Protein AF-A0A401TE91-F1 (afdb_monomer_lite)

Structure (mmCIF, N/CA/C/O backbone):
data_AF-A0A401TE91-F1
#
_entry.id   AF-A0A401TE91-F1
#
loop_
_atom_site.group_PDB
_atom_site.id
_atom_site.type_symbol
_atom_site.label_atom_id
_atom_site.label_alt_id
_atom_site.label_comp_id
_atom_site.label_asym_id
_atom_site.label_entity_id
_atom_site.label_seq_id
_atom_site.pdbx_PDB_ins_code
_atom_site.Cartn_x
_atom_site.Cartn_y
_atom_site.Cartn_z
_atom_site.occupancy
_atom_site.B_iso_or_equiv
_atom_site.auth_seq_id
_atom_site.auth_comp_id
_atom_site.auth_asym_id
_atom_site.auth_atom_id
_atom_site.pdbx_PDB_model_num
ATOM 1 N N . MET A 1 1 ? 19.052 3.803 5.751 1.00 48.75 1 MET A N 1
ATOM 2 C CA . MET A 1 1 ? 18.079 4.343 6.723 1.00 48.75 1 MET A CA 1
ATOM 3 C C . MET A 1 1 ? 17.346 3.150 7.300 1.00 48.75 1 MET A C 1
ATOM 5 O O . MET A 1 1 ? 16.790 2.404 6.505 1.00 48.75 1 MET A O 1
ATOM 9 N N . ASP A 1 2 ? 17.366 2.941 8.616 1.00 56.84 2 ASP A N 1
ATOM 10 C CA . ASP A 1 2 ? 16.493 1.944 9.246 1.00 56.84 2 ASP A CA 1
ATOM 11 C C . ASP A 1 2 ? 15.063 2.490 9.237 1.00 56.84 2 ASP A C 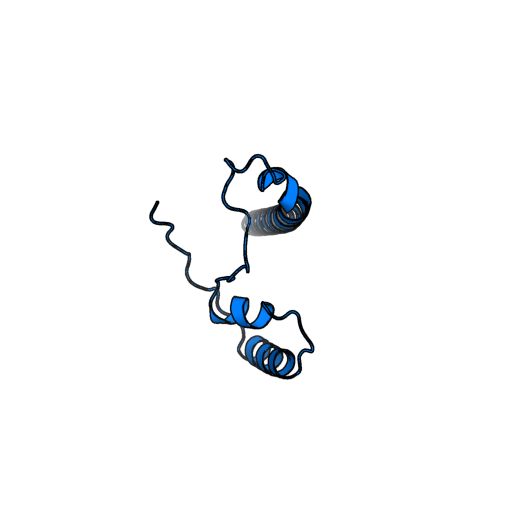1
ATOM 13 O O . ASP A 1 2 ? 14.699 3.367 10.020 1.00 56.84 2 ASP A O 1
ATOM 17 N N . ILE A 1 3 ? 14.270 2.036 8.269 1.00 64.06 3 ILE A N 1
ATOM 18 C CA . ILE A 1 3 ? 12.857 2.390 8.160 1.00 64.06 3 ILE A CA 1
ATOM 19 C C . ILE A 1 3 ? 12.115 1.472 9.130 1.00 64.06 3 ILE A C 1
ATOM 21 O O . ILE A 1 3 ? 11.881 0.307 8.826 1.00 64.06 3 ILE A O 1
ATOM 25 N N . THR A 1 4 ? 11.776 1.975 10.318 1.00 72.88 4 THR A N 1
ATOM 26 C CA . THR A 1 4 ? 10.921 1.231 11.251 1.00 72.88 4 THR A CA 1
ATOM 27 C C . THR A 1 4 ? 9.508 1.146 10.672 1.00 72.88 4 THR A C 1
ATOM 29 O O . THR A 1 4 ? 8.808 2.154 10.538 1.00 72.88 4 THR A O 1
ATOM 32 N N . THR A 1 5 ? 9.100 -0.046 10.239 1.00 67.56 5 THR A N 1
ATOM 33 C CA . THR A 1 5 ? 7.740 -0.293 9.757 1.00 67.56 5 THR A CA 1
ATOM 34 C C . THR A 1 5 ? 6.781 -0.292 10.951 1.00 67.56 5 THR A C 1
ATOM 36 O O . THR A 1 5 ? 7.021 -1.007 11.927 1.00 67.56 5 THR A O 1
ATOM 39 N N . PRO A 1 6 ? 5.692 0.499 10.919 1.00 79.62 6 PRO A N 1
ATOM 40 C CA . PRO A 1 6 ? 4.706 0.481 11.991 1.00 79.62 6 PRO A CA 1
ATOM 41 C C . PRO A 1 6 ? 4.033 -0.899 12.086 1.00 79.62 6 PRO A C 1
ATOM 43 O O . PRO A 1 6 ? 3.936 -1.606 11.079 1.00 79.62 6 PRO A O 1
ATOM 46 N N . PRO A 1 7 ? 3.539 -1.291 13.275 1.00 83.44 7 PRO A N 1
ATOM 47 C CA . PRO A 1 7 ? 2.864 -2.570 13.448 1.00 83.44 7 PRO A CA 1
ATOM 48 C C . PRO A 1 7 ? 1.617 -2.656 12.563 1.00 83.44 7 PRO A C 1
ATOM 50 O O . PRO A 1 7 ? 0.885 -1.674 12.399 1.00 83.44 7 PRO A O 1
ATOM 53 N N . LEU A 1 8 ? 1.366 -3.849 12.015 1.00 84.56 8 LEU A N 1
ATOM 54 C CA . LEU A 1 8 ? 0.196 -4.113 11.182 1.00 84.56 8 LEU A CA 1
ATOM 55 C C . LEU A 1 8 ? -1.094 -3.802 11.967 1.00 84.56 8 LEU A C 1
ATOM 57 O O . LEU A 1 8 ? -1.271 -4.321 13.074 1.00 84.56 8 LEU A O 1
ATOM 61 N N . PRO A 1 9 ? -2.015 -2.987 11.420 1.00 87.56 9 PRO A N 1
ATOM 62 C CA . PRO A 1 9 ? -3.294 -2.724 12.064 1.00 87.56 9 PRO A CA 1
ATOM 63 C C . PRO A 1 9 ? -4.116 -4.001 12.256 1.00 87.56 9 PRO A C 1
ATOM 65 O O . PRO A 1 9 ? -4.083 -4.909 11.426 1.00 87.56 9 PRO A O 1
ATOM 68 N N . ALA A 1 10 ? -4.913 -4.053 13.323 1.00 90.38 10 ALA A N 1
ATOM 69 C CA . ALA A 1 10 ? -5.816 -5.174 13.551 1.00 90.38 10 ALA A CA 1
ATOM 70 C C . ALA A 1 10 ? -6.863 -5.272 12.426 1.00 90.38 10 ALA A C 1
ATOM 72 O O . ALA A 1 10 ? -7.598 -4.319 12.158 1.00 90.38 10 ALA A O 1
ATOM 73 N N . VAL A 1 11 ? -6.954 -6.445 11.797 1.00 92.44 11 VAL A N 1
ATOM 74 C CA . VAL A 1 11 ? -7.950 -6.759 10.767 1.00 92.44 11 VAL A CA 1
ATOM 75 C C . VAL A 1 11 ? -8.986 -7.712 11.355 1.00 92.44 11 VAL A C 1
ATOM 77 O O . VAL A 1 11 ? -8.642 -8.688 12.019 1.00 92.44 11 VAL A O 1
ATOM 80 N N . ALA A 1 12 ? -10.270 -7.445 11.109 1.00 95.50 12 ALA A N 1
ATOM 81 C CA . ALA A 1 12 ? -11.342 -8.314 11.583 1.00 95.50 12 ALA A CA 1
ATOM 82 C C . ALA A 1 12 ? -11.212 -9.737 10.988 1.00 95.50 12 ALA A C 1
ATOM 84 O O . ALA A 1 12 ? -10.993 -9.863 9.778 1.00 95.50 12 ALA A O 1
ATOM 85 N N . PRO A 1 13 ? -11.418 -10.814 11.774 1.00 95.62 13 PRO A N 1
ATOM 86 C CA . PRO A 1 13 ? -11.255 -12.193 11.295 1.00 95.62 13 PRO A CA 1
ATOM 87 C C . PRO A 1 13 ? -12.093 -12.526 10.055 1.00 95.62 13 PRO A C 1
ATOM 89 O O . PRO A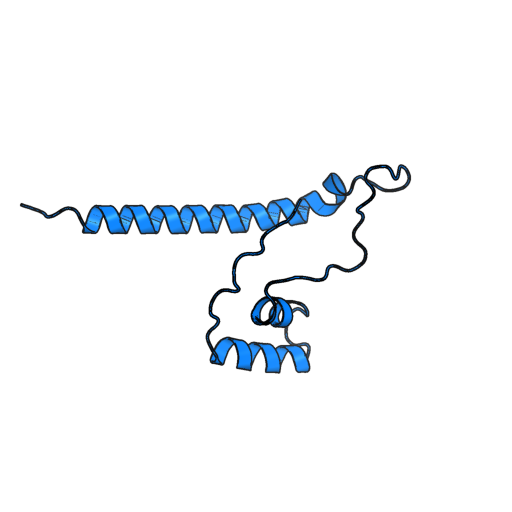 1 13 ? -11.633 -13.225 9.155 1.00 95.62 13 PRO A O 1
ATOM 92 N N . GLU A 1 14 ? -13.305 -11.977 9.971 1.00 97.19 14 GLU A N 1
ATOM 93 C CA . GLU A 1 14 ? -14.197 -12.185 8.828 1.00 97.19 14 GLU A CA 1
ATOM 94 C C . GLU A 1 14 ? -13.640 -11.577 7.532 1.00 97.19 14 GLU A C 1
ATOM 96 O O . GLU A 1 14 ? -13.756 -12.173 6.462 1.00 97.19 14 GLU A O 1
ATOM 101 N N . VAL A 1 15 ? -12.958 -10.431 7.625 1.00 96.12 15 VAL A N 1
ATOM 102 C CA . VAL A 1 15 ? -12.293 -9.802 6.475 1.00 96.12 15 VAL A CA 1
ATOM 103 C C . VAL A 1 15 ? -11.157 -10.692 5.976 1.00 96.12 15 VAL A C 1
ATOM 105 O O . VAL A 1 15 ? -11.052 -10.918 4.772 1.00 96.12 15 VAL A O 1
ATOM 108 N N . LEU A 1 16 ? -10.355 -11.259 6.885 1.00 95.88 16 LEU A N 1
ATOM 109 C CA . LEU A 1 16 ? -9.286 -12.198 6.529 1.00 95.88 16 LEU A CA 1
ATOM 110 C C . LEU A 1 16 ? -9.837 -13.477 5.891 1.00 95.88 16 LEU A C 1
ATOM 112 O O . LEU A 1 16 ? -9.302 -13.936 4.883 1.00 95.88 16 LEU A O 1
ATOM 116 N N . ARG A 1 17 ? -10.938 -14.020 6.426 1.00 97.38 17 ARG A N 1
ATOM 117 C CA . ARG A 1 17 ? -11.604 -15.215 5.890 1.00 97.38 17 ARG A CA 1
ATOM 118 C C . ARG A 1 17 ? -12.115 -14.992 4.466 1.00 97.38 17 ARG A C 1
ATOM 120 O O . ARG A 1 17 ? -11.903 -15.829 3.588 1.00 97.38 17 ARG A O 1
ATOM 127 N N . VAL A 1 18 ? -12.776 -13.858 4.220 1.00 97.69 18 VAL A N 1
ATOM 128 C CA . VAL A 1 18 ? -13.260 -13.489 2.881 1.00 97.69 18 VAL A CA 1
ATOM 129 C C . VAL A 1 18 ? -12.087 -13.227 1.935 1.00 97.69 18 VAL A C 1
ATOM 131 O O . VAL A 1 18 ? -12.115 -13.691 0.794 1.00 97.69 18 VAL A O 1
ATOM 134 N N . ALA A 1 19 ? -11.047 -12.528 2.394 1.00 97.00 19 ALA A N 1
ATOM 135 C CA . ALA A 1 19 ? -9.864 -12.234 1.594 1.00 97.00 19 ALA A CA 1
ATOM 136 C C . ALA A 1 19 ? -9.115 -13.511 1.169 1.00 97.00 19 ALA A C 1
ATOM 138 O O . ALA A 1 19 ? -8.817 -13.647 -0.017 1.00 97.00 19 ALA A O 1
ATOM 139 N N . ASP A 1 20 ? -8.891 -14.468 2.079 1.00 96.75 20 ASP A N 1
ATOM 140 C CA . ASP A 1 20 ? -8.274 -15.772 1.772 1.00 96.75 20 ASP A CA 1
ATOM 141 C C . ASP A 1 20 ? -9.102 -16.544 0.734 1.00 96.75 20 ASP A C 1
ATOM 143 O O . ASP A 1 20 ? -8.581 -16.984 -0.294 1.00 96.75 20 ASP A O 1
ATOM 147 N N . HIS A 1 21 ? -10.424 -16.623 0.935 1.00 98.06 21 HIS A N 1
ATOM 148 C CA . HIS A 1 21 ? -11.316 -17.305 -0.003 1.00 98.06 21 HIS A CA 1
ATOM 149 C C . HIS A 1 21 ? -11.248 -16.709 -1.416 1.00 98.06 21 HIS A C 1
ATOM 151 O O . HIS A 1 21 ? -11.176 -17.442 -2.406 1.00 98.06 21 HIS A O 1
ATOM 157 N N . ARG A 1 22 ? -11.283 -15.376 -1.526 1.00 97.94 22 ARG A N 1
ATOM 158 C CA . ARG A 1 22 ? -11.230 -14.692 -2.824 1.00 97.94 22 ARG A CA 1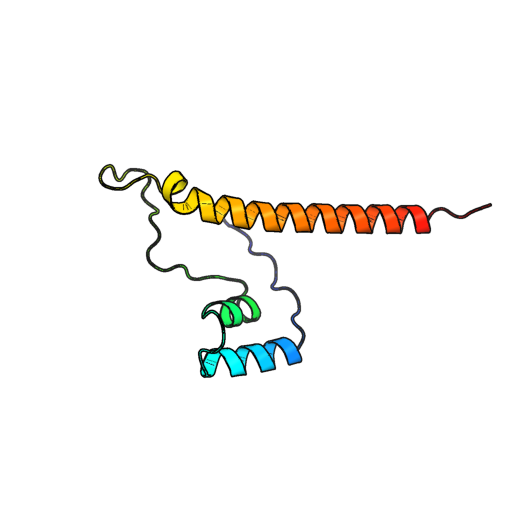
ATOM 159 C C . ARG A 1 22 ? -9.849 -14.777 -3.460 1.00 97.94 22 ARG A C 1
ATOM 161 O O . ARG A 1 22 ? -9.782 -14.922 -4.677 1.00 97.94 22 ARG A O 1
ATOM 168 N N . HIS A 1 23 ? -8.779 -14.725 -2.668 1.00 96.81 23 HIS A N 1
ATOM 169 C CA . HIS A 1 23 ? -7.405 -14.853 -3.149 1.00 96.81 23 HIS A CA 1
ATOM 170 C C . HIS A 1 23 ? -7.170 -16.219 -3.801 1.00 96.81 23 HIS A C 1
ATOM 172 O O . HIS A 1 23 ? -6.766 -16.276 -4.960 1.00 96.81 23 HIS A O 1
ATOM 178 N N . ARG A 1 24 ? -7.550 -17.315 -3.126 1.00 96.62 24 ARG A N 1
ATOM 179 C CA . ARG A 1 24 ? -7.422 -18.684 -3.670 1.00 96.62 24 ARG A CA 1
ATOM 180 C C . ARG A 1 24 ? -8.208 -18.909 -4.961 1.00 96.62 24 ARG A C 1
ATOM 182 O O . ARG A 1 24 ? -7.836 -19.760 -5.760 1.00 96.62 24 ARG A O 1
ATOM 189 N N . LYS A 1 25 ? -9.299 -18.165 -5.161 1.00 97.19 25 LYS A N 1
ATOM 190 C CA . LYS A 1 25 ? -10.141 -18.239 -6.364 1.00 97.19 25 LYS A CA 1
ATOM 191 C C . LYS A 1 25 ? -9.795 -17.203 -7.439 1.00 97.19 25 LYS A C 1
ATOM 193 O O . LYS A 1 25 ? -10.473 -17.167 -8.459 1.00 97.19 25 LYS A O 1
ATOM 198 N N . GLY A 1 26 ? -8.813 -16.328 -7.211 1.00 96.06 26 GLY A N 1
ATOM 199 C CA . GLY A 1 26 ? -8.492 -15.238 -8.140 1.00 96.06 26 GLY A CA 1
ATOM 200 C C . GLY A 1 26 ? -9.613 -14.197 -8.308 1.00 96.06 26 GLY A C 1
ATOM 201 O O . GLY A 1 26 ? -9.679 -13.521 -9.327 1.00 96.06 26 GLY A O 1
ATOM 202 N N . LEU A 1 27 ? -10.508 -14.050 -7.323 1.00 96.75 27 LEU A N 1
ATOM 203 C CA . LEU A 1 27 ? -11.676 -13.146 -7.361 1.00 96.75 27 LEU A CA 1
ATOM 204 C C . LEU A 1 27 ? -11.398 -11.765 -6.744 1.00 96.75 27 LEU A C 1
ATOM 206 O O . LEU A 1 27 ? -12.318 -11.068 -6.289 1.00 96.75 27 LEU A O 1
ATOM 210 N N . MET A 1 28 ? -10.122 -11.418 -6.616 1.00 95.19 28 MET A N 1
ATOM 211 C CA . MET A 1 28 ? -9.631 -10.228 -5.937 1.00 95.19 28 MET A CA 1
ATOM 212 C C . MET A 1 28 ? -8.234 -9.889 -6.450 1.00 95.19 28 MET A C 1
ATOM 214 O O . MET A 1 28 ? -7.510 -10.766 -6.919 1.00 95.19 28 MET A O 1
ATOM 218 N N . TYR A 1 29 ? -7.849 -8.618 -6.330 1.00 90.88 29 TYR A N 1
ATOM 219 C CA . TYR A 1 29 ? -6.503 -8.184 -6.671 1.00 90.88 29 TYR A CA 1
ATOM 220 C C . TYR A 1 29 ? -5.449 -8.983 -5.870 1.00 90.88 29 TYR A C 1
ATOM 222 O O . TYR A 1 29 ? -5.624 -9.137 -4.653 1.00 90.88 29 TYR A O 1
ATOM 230 N N . PRO A 1 30 ? -4.370 -9.483 -6.510 1.00 86.62 30 PRO A N 1
ATOM 231 C CA . PRO A 1 30 ? -3.467 -10.475 -5.914 1.00 86.62 30 PRO A CA 1
ATOM 232 C C . PRO A 1 30 ? -2.873 -10.042 -4.575 1.00 86.62 30 PRO A C 1
ATOM 234 O O . PRO A 1 30 ? -2.719 -10.852 -3.665 1.00 86.62 30 PRO A O 1
ATOM 237 N N . TYR A 1 31 ? -2.602 -8.745 -4.440 1.00 90.44 31 TYR A N 1
ATOM 238 C CA . TYR A 1 31 ? -1.893 -8.193 -3.298 1.00 90.44 31 TYR A CA 1
ATOM 239 C C . TYR A 1 31 ? -2.777 -7.831 -2.101 1.00 90.44 31 TYR A C 1
ATOM 241 O O . TYR A 1 31 ? -2.244 -7.520 -1.042 1.00 90.44 31 TYR A O 1
ATOM 249 N N . ILE A 1 32 ? -4.111 -7.886 -2.214 1.00 92.19 32 ILE A N 1
ATOM 250 C CA . ILE A 1 32 ? -4.981 -7.501 -1.089 1.00 92.19 32 ILE A CA 1
ATOM 251 C C . ILE A 1 32 ? -4.788 -8.446 0.099 1.00 92.19 32 ILE A C 1
ATOM 253 O O . ILE A 1 32 ? -4.631 -7.981 1.223 1.00 92.19 32 ILE A O 1
ATOM 257 N N . TYR A 1 33 ? -4.756 -9.760 -0.136 1.00 93.62 33 TYR A N 1
ATOM 258 C CA . TYR A 1 33 ? -4.556 -10.720 0.951 1.00 93.62 33 TYR A CA 1
ATOM 259 C C . TYR A 1 33 ? -3.188 -10.531 1.619 1.00 93.62 33 TYR A C 1
ATOM 261 O O . TYR A 1 33 ? -3.118 -10.439 2.839 1.00 93.62 33 TYR A O 1
ATOM 269 N N . GLN A 1 34 ? -2.132 -10.345 0.819 1.00 91.62 34 GLN A N 1
ATOM 270 C CA . GLN A 1 34 ? -0.784 -10.072 1.316 1.00 91.62 34 GLN A CA 1
ATOM 271 C C . GLN A 1 34 ? -0.725 -8.809 2.185 1.00 91.62 34 GLN A C 1
ATOM 273 O O . GLN A 1 34 ? -0.147 -8.845 3.267 1.00 91.62 34 GLN A O 1
ATOM 278 N N . VAL A 1 35 ? -1.336 -7.704 1.745 1.00 91.38 35 VAL A N 1
ATOM 279 C CA . VAL A 1 35 ? -1.367 -6.456 2.524 1.00 91.38 35 VAL A CA 1
ATOM 280 C C . VAL A 1 35 ? -2.076 -6.666 3.863 1.00 91.38 35 VAL A C 1
ATOM 282 O O . VAL A 1 35 ? -1.589 -6.191 4.884 1.00 91.38 35 VAL A O 1
ATOM 285 N N . LEU A 1 36 ? -3.184 -7.413 3.880 1.00 92.56 36 LEU A N 1
ATOM 286 C CA . LEU A 1 36 ? -3.949 -7.681 5.101 1.00 92.56 36 LEU A CA 1
ATOM 287 C C . LEU A 1 36 ? -3.224 -8.596 6.096 1.00 92.56 36 LEU A C 1
ATOM 289 O O . LEU A 1 36 ? -3.523 -8.523 7.284 1.00 92.56 36 LEU A O 1
ATOM 293 N N . THR A 1 37 ? -2.315 -9.461 5.638 1.00 92.00 37 THR A N 1
ATOM 294 C CA . THR A 1 37 ? -1.605 -10.417 6.505 1.00 92.00 37 THR A CA 1
ATOM 295 C C . THR A 1 37 ? -0.184 -9.991 6.861 1.00 92.00 37 THR A C 1
ATOM 297 O O . THR A 1 37 ? 0.284 -10.334 7.940 1.00 92.00 37 THR A O 1
ATOM 300 N N . MET A 1 38 ? 0.507 -9.281 5.965 1.00 89.56 38 MET A N 1
ATOM 301 C CA . MET A 1 38 ? 1.934 -8.955 6.104 1.00 89.56 38 MET A CA 1
ATOM 302 C C . MET A 1 38 ? 2.195 -7.458 6.280 1.00 89.56 38 MET A C 1
ATOM 304 O O . MET A 1 38 ? 3.237 -7.082 6.801 1.00 89.56 38 MET A O 1
ATOM 308 N N . GLY A 1 39 ? 1.284 -6.587 5.837 1.00 85.00 39 GLY A N 1
ATOM 309 C CA . GLY A 1 39 ? 1.492 -5.132 5.883 1.00 85.00 39 GLY A CA 1
ATOM 310 C C . GLY A 1 39 ? 2.537 -4.604 4.903 1.00 85.00 39 GLY A C 1
ATOM 311 O O . GLY A 1 39 ? 2.812 -3.408 4.894 1.00 85.00 39 GLY A O 1
ATOM 312 N N . GLU A 1 40 ? 3.087 -5.470 4.054 1.00 81.81 40 GLU A N 1
ATOM 313 C CA . GLU A 1 40 ? 4.107 -5.138 3.065 1.00 81.81 40 GLU A CA 1
ATOM 314 C C . GLU A 1 40 ? 3.716 -5.626 1.669 1.00 81.81 40 GLU A C 1
ATOM 316 O O . GLU A 1 40 ? 3.084 -6.673 1.491 1.00 81.81 40 GLU A O 1
ATOM 321 N N . LEU A 1 41 ? 4.123 -4.859 0.658 1.00 81.62 41 LEU A N 1
ATOM 322 C CA . LEU A 1 41 ? 3.892 -5.165 -0.744 1.00 81.62 41 LEU A CA 1
ATOM 323 C C . LEU A 1 41 ? 5.222 -5.476 -1.424 1.00 81.62 41 LEU A C 1
ATOM 325 O O . LEU A 1 41 ? 6.116 -4.636 -1.458 1.00 81.62 41 LEU A O 1
ATOM 329 N N . LYS A 1 42 ? 5.326 -6.666 -2.015 1.00 75.94 42 LYS A N 1
ATOM 330 C CA . LYS A 1 42 ? 6.447 -7.004 -2.895 1.00 75.94 42 LYS A CA 1
ATOM 331 C C . LYS A 1 42 ? 6.088 -6.564 -4.302 1.00 75.94 42 LYS A C 1
ATOM 333 O O . LYS A 1 42 ? 5.297 -7.223 -4.977 1.00 75.94 42 LYS A O 1
ATOM 338 N N . LEU A 1 43 ? 6.632 -5.426 -4.708 1.00 73.19 43 LEU A N 1
ATOM 339 C CA . LEU A 1 43 ? 6.491 -4.957 -6.075 1.00 73.19 43 LEU A CA 1
ATOM 340 C C . LEU A 1 43 ? 7.443 -5.764 -6.980 1.00 73.19 43 LEU A C 1
ATOM 342 O O . LEU A 1 43 ? 8.603 -5.957 -6.614 1.00 73.19 43 LEU A O 1
ATOM 346 N N . PRO A 1 44 ? 6.973 -6.286 -8.128 1.00 71.19 44 PRO A N 1
ATOM 347 C CA . PRO A 1 44 ? 7.860 -6.849 -9.144 1.00 71.19 44 PRO A CA 1
ATOM 348 C C . PRO A 1 44 ? 8.724 -5.733 -9.750 1.00 71.19 44 PRO A C 1
ATOM 350 O O . PRO A 1 44 ? 8.396 -4.566 -9.563 1.00 71.19 44 PRO A O 1
ATOM 353 N N . VAL A 1 45 ? 9.788 -6.108 -10.477 1.00 65.94 45 VAL A N 1
ATOM 354 C CA . VAL A 1 45 ? 10.824 -5.239 -11.088 1.00 65.94 45 VAL A CA 1
ATOM 355 C C . VAL A 1 45 ? 10.420 -3.761 -11.150 1.00 65.94 45 VAL A C 1
ATOM 357 O O . VAL A 1 45 ? 9.761 -3.314 -12.090 1.00 65.94 45 VAL A O 1
ATOM 360 N N . CYS A 1 46 ? 10.800 -3.009 -10.119 1.00 66.31 46 CYS A N 1
ATOM 361 C CA . CYS A 1 46 ? 10.667 -1.565 -10.117 1.00 66.31 46 CYS A CA 1
ATOM 362 C C . CYS A 1 46 ? 11.920 -0.953 -10.741 1.00 66.31 46 CYS A C 1
ATOM 364 O O . CYS A 1 46 ? 13.032 -1.388 -10.457 1.00 66.31 46 CYS A O 1
ATOM 366 N N . ILE A 1 47 ? 11.747 0.065 -11.586 1.00 70.12 47 ILE A N 1
ATOM 367 C CA . ILE A 1 47 ? 12.865 0.925 -11.978 1.00 70.12 47 ILE A CA 1
ATOM 368 C C . ILE A 1 47 ? 13.314 1.679 -10.722 1.00 70.12 47 ILE A C 1
ATOM 370 O O . ILE A 1 47 ? 12.588 2.543 -10.237 1.00 70.12 47 ILE A O 1
ATOM 374 N N . GLU A 1 48 ? 14.464 1.298 -10.177 1.00 65.75 48 GLU A N 1
ATOM 375 C CA . GLU A 1 48 ? 15.103 1.952 -9.023 1.00 65.75 48 GLU A CA 1
ATOM 376 C C . GLU A 1 48 ? 16.364 2.729 -9.431 1.00 65.75 48 GLU A C 1
ATOM 378 O O . GLU A 1 48 ? 16.892 3.518 -8.650 1.00 65.75 48 GLU A O 1
ATOM 383 N N . ASP A 1 49 ? 16.836 2.529 -10.664 1.00 71.00 49 ASP A N 1
ATOM 384 C CA . ASP A 1 49 ? 18.030 3.178 -11.188 1.00 71.00 49 ASP A CA 1
ATOM 385 C C . ASP A 1 49 ? 17.689 4.510 -11.874 1.00 71.00 49 ASP A C 1
ATOM 387 O O . ASP A 1 49 ? 17.365 4.559 -13.060 1.00 71.00 49 ASP A O 1
ATOM 391 N N . GLU A 1 50 ? 17.776 5.605 -11.117 1.00 67.88 50 GLU A N 1
ATOM 392 C CA . GLU A 1 50 ? 17.627 6.975 -11.639 1.00 67.88 50 GLU A CA 1
ATOM 393 C C . GLU A 1 50 ? 18.823 7.415 -12.515 1.00 67.88 50 GLU A C 1
ATOM 395 O O . GLU A 1 50 ? 18.786 8.500 -13.096 1.00 67.88 50 GLU A O 1
ATOM 400 N N . THR A 1 51 ? 19.889 6.606 -12.615 1.00 72.94 51 THR A N 1
ATOM 401 C CA . THR A 1 51 ? 21.046 6.871 -13.490 1.00 72.94 51 THR A CA 1
ATOM 402 C C . THR A 1 51 ? 20.926 6.218 -14.866 1.00 72.94 51 THR A C 1
ATOM 404 O O . THR A 1 51 ? 21.702 6.544 -15.767 1.00 72.94 51 THR A O 1
ATOM 407 N N . ASN A 1 52 ? 19.929 5.351 -15.065 1.00 78.31 52 ASN A N 1
ATOM 408 C CA . ASN A 1 52 ? 19.649 4.745 -16.357 1.00 78.31 52 ASN A CA 1
ATOM 409 C C . ASN A 1 52 ? 19.099 5.799 -17.334 1.00 78.31 52 ASN A C 1
ATOM 411 O O . ASN A 1 52 ? 18.015 6.346 -17.140 1.00 78.31 52 ASN A O 1
ATOM 415 N N . THR A 1 53 ? 19.849 6.072 -18.402 1.00 80.31 53 THR A N 1
ATOM 416 C CA . THR A 1 53 ? 19.483 7.051 -19.437 1.00 80.31 53 THR A CA 1
ATOM 417 C C . THR A 1 53 ? 18.623 6.470 -20.562 1.00 80.31 53 THR A C 1
ATOM 419 O O . THR A 1 53 ? 18.092 7.231 -21.369 1.00 80.31 53 THR A O 1
ATOM 422 N N . GLU A 1 54 ? 18.467 5.145 -20.631 1.00 83.50 54 GLU A N 1
ATOM 423 C CA . GLU A 1 54 ? 17.672 4.450 -21.653 1.00 83.50 54 GLU A CA 1
ATOM 424 C C . GLU A 1 54 ? 16.177 4.412 -21.308 1.00 83.50 54 GLU A C 1
ATOM 426 O O . GLU A 1 54 ? 15.333 4.269 -22.196 1.00 83.50 54 GLU A O 1
ATOM 431 N N . LEU A 1 55 ? 15.833 4.554 -20.025 1.00 79.12 55 LEU A N 1
ATOM 432 C CA . LEU A 1 55 ? 14.459 4.523 -19.531 1.00 79.12 55 LEU A CA 1
ATOM 433 C C . LEU A 1 55 ? 14.037 5.890 -18.969 1.00 79.12 55 LEU A C 1
ATOM 435 O O . LEU A 1 55 ? 14.867 6.644 -18.464 1.00 79.12 55 LEU A O 1
ATOM 439 N N . PRO A 1 56 ? 12.735 6.234 -19.007 1.00 82.25 56 PRO A N 1
ATOM 440 C CA . PRO A 1 56 ? 12.238 7.402 -18.294 1.00 82.25 56 PRO A CA 1
ATOM 441 C C . PRO A 1 56 ? 12.506 7.288 -16.781 1.00 82.25 56 PRO A C 1
ATOM 443 O O . PRO A 1 56 ? 12.317 6.200 -16.228 1.00 82.25 56 PRO A O 1
ATOM 446 N N . PRO A 1 57 ? 12.830 8.400 -16.090 1.00 82.38 57 PRO A N 1
ATOM 447 C CA . PRO A 1 57 ? 12.984 8.425 -14.637 1.00 82.38 57 PRO A CA 1
ATOM 448 C C . PRO A 1 57 ? 11.802 7.766 -13.921 1.00 82.38 57 PRO A C 1
ATOM 450 O O . PRO A 1 57 ? 10.638 8.013 -14.274 1.00 82.38 57 PRO A O 1
ATOM 453 N N . ALA A 1 58 ? 12.069 6.979 -12.876 1.00 81.31 58 ALA A N 1
ATOM 454 C CA . ALA A 1 58 ? 11.025 6.274 -12.128 1.00 81.31 58 ALA A CA 1
ATOM 455 C C . ALA A 1 58 ? 10.010 7.262 -11.530 1.00 81.31 58 ALA A C 1
ATOM 457 O O . ALA A 1 58 ? 8.799 7.012 -11.478 1.00 81.31 58 ALA A O 1
ATOM 458 N N . THR A 1 59 ? 10.482 8.456 -11.164 1.00 81.75 59 THR A N 1
ATOM 459 C CA . THR A 1 59 ? 9.622 9.574 -10.769 1.00 81.75 59 THR A CA 1
ATOM 460 C C . THR A 1 59 ? 8.565 9.921 -11.826 1.00 81.75 59 THR A C 1
ATOM 462 O O . THR A 1 59 ? 7.412 10.160 -11.461 1.00 81.75 59 THR A O 1
ATOM 465 N N . LEU A 1 60 ? 8.883 9.909 -13.118 1.00 84.56 60 LEU A N 1
ATOM 466 C CA . LEU A 1 60 ? 7.904 10.161 -14.176 1.00 84.56 60 LEU A CA 1
ATOM 467 C C . LEU A 1 60 ? 7.011 8.944 -14.416 1.00 84.56 60 LEU A C 1
ATOM 469 O O . LEU A 1 60 ? 5.790 9.102 -14.463 1.00 84.56 60 LEU A O 1
ATOM 473 N N . LEU A 1 61 ? 7.599 7.746 -14.479 1.00 83.94 61 LEU A N 1
ATOM 474 C CA . LEU A 1 61 ? 6.869 6.500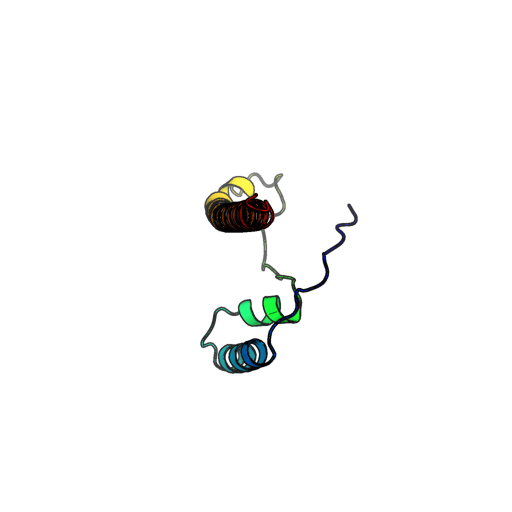 -14.723 1.00 83.94 61 LEU A CA 1
ATOM 475 C C . LEU A 1 61 ? 5.761 6.273 -13.680 1.00 83.94 61 LEU A C 1
ATOM 477 O O . LEU A 1 61 ? 4.604 6.028 -14.018 1.00 83.94 61 LEU A O 1
ATOM 481 N N . TYR A 1 62 ? 6.088 6.433 -12.396 1.00 83.44 62 TYR A N 1
ATOM 482 C CA . TYR A 1 62 ? 5.154 6.198 -11.292 1.00 83.44 62 TYR A CA 1
ATOM 483 C C . TYR A 1 62 ? 4.319 7.424 -10.908 1.00 83.44 62 TYR A C 1
ATOM 485 O O . TYR A 1 62 ? 3.644 7.406 -9.876 1.00 83.44 62 TYR A O 1
ATOM 493 N N . ARG A 1 63 ? 4.341 8.510 -11.695 1.00 88.38 63 ARG A N 1
ATOM 494 C CA . ARG A 1 63 ? 3.658 9.765 -11.337 1.00 88.38 63 ARG A CA 1
ATOM 495 C C . ARG A 1 63 ? 2.169 9.566 -11.064 1.00 88.38 63 ARG A C 1
ATOM 497 O O . ARG A 1 63 ? 1.691 10.028 -10.030 1.00 88.38 63 ARG A O 1
ATOM 504 N N . LEU A 1 64 ? 1.457 8.866 -11.951 1.00 88.50 64 LEU A N 1
ATOM 505 C CA . LEU A 1 64 ? 0.018 8.623 -11.794 1.00 88.50 64 LEU A CA 1
ATOM 506 C C . LEU A 1 64 ? -0.271 7.815 -10.527 1.00 88.50 64 LEU A C 1
ATOM 508 O O . LEU A 1 64 ? -1.107 8.216 -9.722 1.00 88.50 64 LEU A O 1
ATOM 512 N N . ALA A 1 65 ? 0.473 6.729 -10.299 1.00 85.25 65 ALA A N 1
ATOM 513 C CA . ALA A 1 65 ? 0.326 5.911 -9.099 1.00 85.25 65 ALA A CA 1
ATOM 514 C C . ALA A 1 65 ? 0.539 6.739 -7.821 1.00 85.25 65 ALA A C 1
ATOM 516 O O . ALA A 1 65 ? -0.295 6.695 -6.917 1.00 85.25 65 ALA A O 1
ATOM 517 N N . ARG A 1 66 ? 1.593 7.567 -7.767 1.00 86.81 66 ARG A N 1
ATOM 518 C CA . ARG A 1 66 ? 1.841 8.452 -6.618 1.00 86.81 66 ARG A CA 1
ATOM 519 C C . ARG A 1 66 ? 0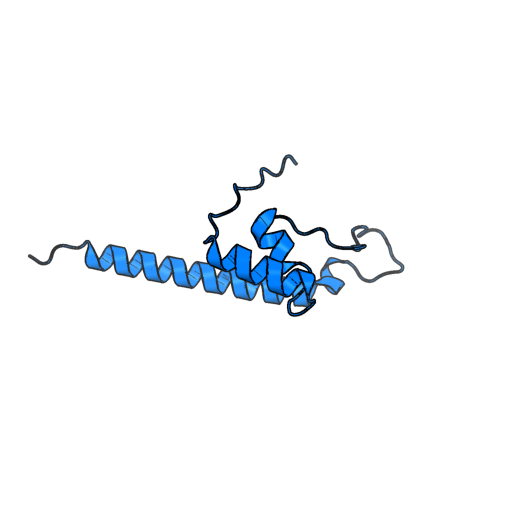.726 9.474 -6.422 1.00 86.81 66 ARG A C 1
ATOM 521 O O . ARG A 1 66 ? 0.309 9.683 -5.290 1.00 86.81 66 ARG A O 1
ATOM 528 N N . GLN A 1 67 ? 0.208 10.075 -7.494 1.00 91.50 67 GLN A N 1
ATOM 529 C CA . GLN A 1 67 ? -0.914 11.015 -7.405 1.00 91.50 67 GLN A CA 1
ATOM 530 C C . GLN A 1 67 ? -2.172 10.354 -6.828 1.00 91.50 67 GLN A C 1
ATOM 532 O O . GLN A 1 67 ? -2.804 10.937 -5.948 1.00 91.50 67 GLN A O 1
ATOM 537 N N . TYR A 1 68 ? -2.503 9.132 -7.256 1.00 89.06 68 TYR A N 1
ATOM 538 C CA . TYR A 1 68 ? -3.624 8.376 -6.688 1.00 89.06 68 TYR A CA 1
ATOM 539 C C . TYR A 1 68 ? -3.401 8.038 -5.212 1.00 89.06 68 TYR A C 1
ATOM 541 O O . TYR A 1 68 ? -4.281 8.290 -4.390 1.00 89.06 68 TYR A O 1
ATOM 549 N N . ILE A 1 69 ? -2.219 7.522 -4.862 1.00 85.44 69 ILE A N 1
ATOM 550 C CA . ILE A 1 69 ? -1.868 7.183 -3.476 1.00 85.44 69 ILE A CA 1
ATOM 551 C C . ILE A 1 69 ? -1.960 8.427 -2.585 1.00 85.44 69 ILE A C 1
ATOM 553 O O . ILE A 1 69 ? -2.613 8.390 -1.544 1.00 85.44 69 ILE A O 1
ATOM 557 N N . TYR A 1 70 ? -1.379 9.551 -3.008 1.00 92.31 70 TYR A N 1
ATOM 558 C CA . TYR A 1 70 ? -1.468 10.811 -2.270 1.00 92.31 70 TYR A CA 1
ATOM 559 C C . TYR A 1 70 ? -2.904 11.319 -2.168 1.00 92.31 70 TYR A C 1
ATOM 561 O O . TYR A 1 70 ? -3.298 11.768 -1.099 1.00 92.31 70 TYR A O 1
ATOM 569 N N . GLY A 1 71 ? -3.714 11.199 -3.222 1.00 93.56 71 GLY A N 1
ATOM 570 C CA . GLY A 1 71 ? -5.133 11.553 -3.173 1.00 93.56 71 GLY A CA 1
ATOM 571 C C . GLY A 1 71 ? -5.895 10.777 -2.096 1.00 93.56 71 GLY A C 1
ATOM 572 O O . GLY A 1 71 ? -6.650 11.373 -1.324 1.00 93.56 71 GLY A O 1
ATOM 573 N N . VAL A 1 72 ? -5.652 9.467 -1.988 1.00 90.81 72 VAL A N 1
ATOM 574 C CA . VAL A 1 72 ? -6.238 8.619 -0.936 1.00 90.81 72 VAL A CA 1
ATOM 575 C C . VAL A 1 72 ? -5.733 9.037 0.446 1.00 90.81 72 VAL A C 1
ATOM 577 O O . VAL A 1 72 ? -6.544 9.293 1.335 1.00 90.81 72 VAL A O 1
ATOM 580 N N . LEU A 1 73 ? -4.416 9.162 0.627 1.00 87.44 73 LEU A N 1
ATOM 581 C CA . LEU A 1 73 ? -3.814 9.518 1.916 1.00 87.44 73 LEU A CA 1
ATOM 582 C C . LEU A 1 73 ? -4.256 10.906 2.401 1.00 87.44 73 LEU A C 1
ATOM 584 O O . LEU A 1 73 ? -4.620 11.059 3.567 1.00 87.44 73 LEU A O 1
ATOM 588 N N . PHE A 1 74 ? -4.303 11.903 1.515 1.00 92.69 74 PHE A N 1
ATOM 589 C CA . PHE A 1 74 ? -4.800 13.234 1.857 1.00 92.69 74 PHE A CA 1
ATOM 590 C C . PHE A 1 74 ? -6.283 13.201 2.229 1.00 92.69 74 PHE A C 1
ATOM 592 O O . PHE A 1 74 ? -6.660 13.773 3.252 1.00 92.69 74 PHE A O 1
ATOM 599 N N . SER A 1 75 ? -7.113 12.474 1.476 1.00 93.62 75 SER A N 1
ATOM 600 C CA . SER A 1 75 ? -8.540 12.317 1.793 1.00 93.62 75 SER A CA 1
ATOM 601 C C . SER A 1 75 ? -8.765 11.653 3.157 1.00 93.62 75 SER A C 1
ATOM 603 O O . SER A 1 75 ? -9.624 12.089 3.930 1.00 93.62 75 SER A O 1
ATOM 605 N N . LEU A 1 76 ? -7.971 10.628 3.487 1.00 91.25 76 LEU A N 1
ATOM 606 C CA . LEU A 1 76 ? -7.996 9.976 4.798 1.00 91.25 76 LEU A CA 1
ATOM 607 C C . LEU A 1 76 ? -7.584 10.945 5.911 1.00 91.25 76 LEU A C 1
ATOM 609 O O . LEU A 1 76 ? -8.300 11.068 6.905 1.00 91.25 76 LEU A O 1
ATOM 613 N N . SER A 1 77 ? -6.489 11.685 5.716 1.00 91.31 77 SER A N 1
ATOM 614 C CA . SER A 1 77 ? -5.998 12.659 6.699 1.00 91.31 77 SER A CA 1
ATOM 615 C C . SER A 1 77 ? -7.025 13.761 6.992 1.00 91.31 77 SER A C 1
ATOM 617 O O . SER A 1 77 ? -7.287 14.084 8.151 1.00 91.31 77 SER A O 1
ATOM 619 N N . GLU A 1 78 ? -7.696 14.278 5.961 1.00 94.81 78 GLU A N 1
ATOM 620 C CA . GLU A 1 78 ? -8.761 15.269 6.111 1.00 94.81 78 GLU A CA 1
ATOM 621 C C . GLU A 1 78 ? -9.987 14.692 6.828 1.00 94.81 78 GLU A C 1
ATOM 623 O O . GLU A 1 78 ? -10.591 15.361 7.672 1.00 94.81 78 GLU A O 1
ATOM 628 N N . THR A 1 79 ? -10.341 13.435 6.550 1.00 93.75 79 THR A N 1
ATOM 629 C CA . THR A 1 79 ? -11.438 12.740 7.242 1.00 93.75 79 THR A CA 1
ATOM 630 C C . THR A 1 79 ? -11.141 12.592 8.734 1.00 93.75 79 THR A C 1
ATOM 632 O O . THR A 1 79 ? -11.991 12.921 9.567 1.00 93.75 79 THR A O 1
ATOM 635 N N . GLN A 1 80 ? -9.921 12.181 9.085 1.00 90.56 80 GLN A N 1
ATOM 636 C CA . GLN A 1 80 ? -9.480 12.061 10.473 1.00 90.56 80 GLN A CA 1
ATOM 637 C C . GLN A 1 80 ? -9.495 13.421 11.186 1.00 90.56 80 GLN A C 1
ATOM 639 O O . GLN A 1 80 ? -10.102 13.563 12.248 1.00 90.56 80 GLN A O 1
ATOM 644 N N . ARG A 1 81 ? -8.939 14.459 10.553 1.00 93.25 81 ARG A N 1
ATOM 645 C CA . ARG A 1 81 ? -8.923 15.824 11.096 1.00 93.25 81 ARG A CA 1
ATOM 646 C C . ARG A 1 81 ? -10.332 16.378 11.333 1.00 93.25 81 ARG A C 1
ATOM 648 O O . ARG A 1 81 ? -10.574 17.089 12.311 1.00 93.25 81 ARG A O 1
ATOM 655 N N . ARG A 1 82 ? -11.292 16.066 10.454 1.00 93.56 82 ARG A N 1
ATOM 656 C CA . ARG A 1 82 ? -12.712 16.422 10.647 1.00 93.56 82 ARG A CA 1
ATOM 657 C C . ARG A 1 82 ? -13.319 15.695 11.846 1.00 93.56 82 ARG A C 1
ATOM 659 O O . ARG A 1 82 ? -14.014 16.336 12.635 1.00 93.56 82 ARG A O 1
ATOM 666 N N . ALA A 1 83 ? -13.048 14.400 12.002 1.00 92.31 83 ALA A N 1
ATOM 667 C CA . ALA A 1 83 ? -13.528 13.615 13.138 1.00 92.31 83 ALA A CA 1
ATOM 668 C C . ALA A 1 83 ? -12.997 14.161 14.476 1.00 92.31 83 ALA A C 1
ATOM 670 O O . ALA A 1 83 ? -13.774 14.358 15.411 1.00 92.31 83 ALA A O 1
ATOM 671 N N . GLU A 1 84 ? -11.710 14.506 14.541 1.00 92.50 84 GLU A N 1
ATOM 672 C CA . GLU A 1 84 ? -11.078 15.112 15.721 1.00 92.50 84 GLU A CA 1
ATOM 673 C C . GLU A 1 84 ? -11.721 16.457 16.094 1.00 92.50 84 GLU A C 1
ATOM 675 O O . GLU A 1 84 ? -12.064 16.688 17.255 1.00 92.50 84 GLU A O 1
ATOM 680 N N . ARG A 1 85 ? -11.979 17.329 15.108 1.00 91.75 85 ARG A N 1
ATOM 681 C CA . ARG A 1 85 ? -12.676 18.610 15.334 1.00 91.75 85 ARG A CA 1
ATOM 682 C C . ARG A 1 85 ? -14.091 18.417 15.883 1.00 91.75 85 ARG A C 1
ATOM 684 O O . ARG A 1 85 ? -14.511 19.162 16.768 1.00 91.75 85 ARG A O 1
ATOM 691 N N . LEU A 1 86 ? -14.836 17.437 15.369 1.00 91.25 86 LEU A N 1
ATOM 692 C CA . LEU A 1 86 ? -16.178 17.114 15.865 1.00 91.25 86 LEU A CA 1
ATOM 693 C C . LEU A 1 86 ? -16.132 16.573 17.298 1.00 91.25 86 LEU A C 1
ATOM 695 O O . LEU A 1 86 ? -16.950 16.975 18.126 1.00 91.25 86 LEU A O 1
ATOM 699 N N . ALA A 1 87 ? -15.162 15.711 17.608 1.00 87.19 87 ALA A N 1
ATOM 700 C CA . ALA A 1 87 ? -14.946 15.210 18.961 1.00 87.19 87 ALA A CA 1
ATOM 701 C C . ALA A 1 87 ? -14.597 16.346 19.938 1.00 87.19 87 ALA A C 1
ATOM 703 O O . ALA A 1 87 ? -15.129 16.377 21.045 1.00 87.19 87 ALA A O 1
ATOM 704 N N . MET A 1 88 ? -13.776 17.315 19.519 1.00 85.94 88 MET A N 1
ATOM 705 C CA . MET A 1 88 ? -13.435 18.486 20.332 1.00 85.94 88 MET A CA 1
ATOM 706 C C . MET A 1 88 ? -14.661 19.358 20.628 1.00 85.94 88 MET A C 1
ATOM 708 O O . MET A 1 88 ? -14.875 19.719 21.779 1.00 85.94 88 MET A O 1
ATOM 712 N N . ARG A 1 89 ? -15.512 19.629 19.628 1.00 83.50 89 ARG A N 1
ATOM 713 C CA . ARG A 1 89 ? -16.767 20.384 19.819 1.00 83.50 89 ARG A CA 1
ATOM 714 C C . ARG A 1 89 ? -17.718 19.705 20.803 1.00 83.50 89 ARG A C 1
ATOM 716 O O . ARG A 1 89 ? -18.318 20.383 21.623 1.00 83.50 89 ARG A O 1
ATOM 723 N N . ARG A 1 90 ? -17.833 18.375 20.741 1.00 79.56 90 ARG A N 1
ATOM 724 C CA . ARG A 1 90 ? -18.663 17.586 21.671 1.00 79.56 90 ARG A CA 1
ATOM 725 C C . ARG A 1 90 ? -18.131 17.580 23.106 1.00 79.56 90 ARG A C 1
ATOM 727 O O . ARG A 1 90 ? -18.894 17.306 24.021 1.00 79.56 90 ARG A O 1
ATOM 734 N N . ARG A 1 91 ? -16.835 17.842 23.299 1.00 73.25 91 ARG A N 1
ATOM 735 C CA . ARG A 1 91 ? -16.190 17.909 24.618 1.00 73.25 91 ARG A CA 1
ATOM 736 C C . ARG A 1 91 ? -16.301 19.283 25.290 1.00 73.25 91 ARG A C 1
ATOM 738 O O . ARG A 1 91 ? -15.882 19.397 26.435 1.00 73.25 91 ARG A O 1
ATOM 745 N N . ILE A 1 92 ? -16.838 20.307 24.619 1.00 59.00 92 ILE A N 1
ATOM 746 C CA . ILE A 1 92 ? -17.105 21.612 25.243 1.00 59.00 92 ILE A CA 1
ATOM 747 C C . ILE A 1 92 ? -18.413 21.486 26.044 1.00 59.00 92 ILE A C 1
ATOM 749 O O . ILE A 1 92 ? -19.449 21.223 25.429 1.00 59.00 92 ILE A O 1
ATOM 753 N N . PRO A 1 93 ? -18.404 21.635 27.384 1.00 52.56 93 PRO A N 1
ATOM 754 C CA . PRO A 1 93 ? -19.630 21.608 28.168 1.00 52.56 93 PRO A CA 1
ATOM 755 C C . PRO A 1 93 ? -20.423 22.891 27.896 1.00 52.56 93 PRO A C 1
ATOM 757 O O . PRO A 1 93 ? -19.875 23.993 27.948 1.00 52.56 93 PRO A O 1
ATOM 760 N N . VAL A 1 94 ? -21.707 22.738 27.577 1.00 57.22 94 VAL A N 1
ATOM 761 C CA . VAL A 1 94 ? -22.662 23.851 27.545 1.00 57.22 94 VAL A CA 1
ATOM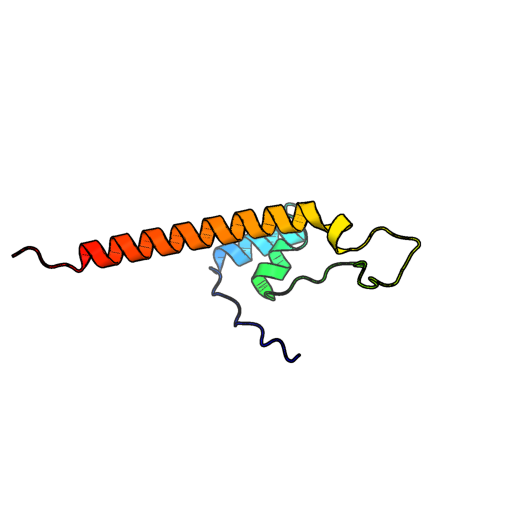 762 C C . VAL A 1 94 ? -23.004 24.171 29.001 1.00 57.22 94 VAL A C 1
ATOM 764 O O . VAL A 1 94 ? -23.361 23.253 29.741 1.00 57.22 94 VAL A O 1
ATOM 767 N N . GLN A 1 95 ? -22.789 25.427 29.405 1.00 42.72 95 GLN A N 1
ATOM 768 C CA . GLN A 1 95 ? -23.191 25.958 30.714 1.00 42.72 95 GLN A CA 1
ATOM 769 C C . GLN A 1 95 ? -24.706 25.891 30.901 1.00 42.72 95 GLN A C 1
ATOM 771 O O . GLN A 1 95 ? -25.424 26.095 29.895 1.00 42.72 95 GLN A O 1
#

pLDDT: mean 84.58, std 12.06, range [42.72, 98.06]

Radius of gyration: 19.64 Å; chains: 1; bounding box: 44×45×52 Å

Secondary structure (DSSP, 8-state):
----PPPPPP--HHHHHHHHHHHHTT-S-HHHHHHHHHS----SS----TT-SSS--HHHHTHHHHHHHHHHHHHHHHHHHHHHHHHHHHTSPP-

Foldseek 3Di:
DPDDDDDQDDDDPVVLVVLVVCCVVVVDDVCPNVCNPPVDDDDPDQPPDCPDPVDDGSCVVCVVVVVVVVVVVVVVVVVVVVVVVVVVVVPDDDD

InterPro domains:
  IPR026784 Constitutive coactivator of PPAR-gamma [PTHR15976] (1-81)

Organism: Chiloscyllium punctatum (NCBI:txid137246)

Sequence (95 aa):
MDITTPPLPAVAPEVLRVADHRHRKGLMYPYIYQVLTMGELKLPVCIEDETNTELPPATLLYRLARQYIYGVLFSLSETQRRAERLAMRRRIPVQ